Protein 1AZG (pdb70)

Solvent-accessible surface area: 5014 Å² total; per-residue (Å²): 148,126,92,99,38,39,133,27,63,47,90,106,132,200,185,79,45,25,37,2,87,66,70,26,146,34,187,65,174,86,24,14,72,8,128,132,52,45,112,0,50,18,100,68,52,95,88,40,73,19,59,47,0,99,4,90,110,88,39,102,67,4,88,0,0,15,62,14,10,27,104,142

Secondary structure (DSSP, 8-state):
--------STTT--/--EEEESS-B---SSSB--B-TT-EEEEEE--SSSEEEEEETTT--EEEEEGGGEEE-

GO terms:
  GO:0005515 protein binding (F, IPI)
  GO:0034143 regulation of toll-like receptor 4 signaling pathway (P, IDA)
  GO:0042267 natural killer cell mediated cytotoxicity (P, IDA)
  GO:0035014 phosphatidylinositol 3-kinase regulator activity (F, IDA)
  GO:0032869 cellular response to insulin stimulus (P, IDA)
  GO:0061470 T follicular helper cell differentiation (P, IDA)
  GO:0034976 response to endoplasmic reticulum stress (P, IDA)
  GO:0005737 cytoplasm (C, IDA)
  GO:0042307 positive regulation of protein import into nucleus (P, IDA)
  GO:0050821 protein stabilization (P, IDA)
  GO:0043066 negative regulation of apoptotic process (P, IMP)
  GO:0045944 positive regulation of transcription by RNA polymerase II (P, IMP)
  GO:1900103 positive regulation of endoplasmic reticulum unfolded protein response (P, IMP)
  GO:0033120 positive regulation of RNA splicing (P, IMP)
  GO:0005168 neurotrophin TRKA receptor binding (F, IPI)
  GO:0000209 protein polyubiquitination (P, IDA)
  GO:0005829 cytosol (C, TAS)
  GO:0005886 plasma membrane (C, TAS)
  GO:0043491 phosphatidylinositol 3-kinase/protein kinase B signal transduction (P, IDA)
  GO:0060396 growth hormone receptor signaling pathway (P, IDA)

Structure (mmCIF, N/CA/C/O backbone):
data_1AZG
#
_entry.id   1AZG
#
_cell.length_a   1.000
_cell.length_b   1.000
_cell.length_c   1.000
_cell.angle_alpha   90.00
_cell.angle_beta   90.00
_cell.angle_gamma   90.00
#
_symmetry.space_group_name_H-M   'P 1'
#
loop_
_entity.id
_entity.type
_entity.pdbx_description
1 polymer PRO-PRO-ARG-PRO-LEU-PRO-VAL-ALA-PRO-GLY-SER-SER-LYS-THR
2 polymer FYN
#
loop_
_atom_site.group_PDB
_atom_site.id
_atom_site.type_symbol
_atom_site.label_atom_id
_atom_site.label_alt_id
_atom_site.label_comp_id
_atom_site.label_asym_id
_atom_site.label_entity_id
_atom_site.label_seq_id
_atom_site.pdbx_PDB_ins_code
_atom_site.Cartn_x
_atom_site.Cartn_y
_atom_site.Cartn_z
_atom_site.occupancy
_atom_site.B_iso_or_equiv
_atom_site.auth_seq_id
_atom_site.auth_comp_id
_atom_site.auth_asym_id
_atom_site.auth_atom_id
_atom_site.pdbx_PDB_model_num
ATOM 1 N N . PRO A 1 1 ? 26.420 31.767 11.491 1.00 5.18 91 PRO A N 1
ATOM 2 C CA . PRO A 1 1 ? 27.777 31.140 11.422 1.00 4.49 91 PRO A CA 1
ATOM 3 C C . PRO A 1 1 ? 27.643 29.663 11.040 1.00 3.46 91 PRO A C 1
ATOM 4 O O . PRO A 1 1 ? 26.556 29.120 11.035 1.00 3.53 91 PRO A O 1
ATOM 17 N N . PRO A 1 2 ? 28.762 29.061 10.733 1.00 3.01 92 PRO A N 1
ATOM 18 C CA . PRO A 1 2 ? 28.812 27.641 10.341 1.00 2.60 92 PRO A CA 1
ATOM 19 C C . PRO A 1 2 ? 28.304 26.760 11.486 1.00 2.06 92 PRO A C 1
ATOM 20 O O . PRO A 1 2 ? 28.887 26.714 12.551 1.00 2.44 92 PRO A O 1
ATOM 31 N N . ARG A 1 3 ? 27.221 26.061 11.276 1.00 1.67 93 ARG A N 1
ATOM 32 C CA . ARG A 1 3 ? 26.679 25.187 12.353 1.00 1.34 93 ARG A CA 1
ATOM 33 C C . ARG A 1 3 ? 27.825 24.409 13.006 1.00 1.12 93 ARG A C 1
ATOM 34 O O . ARG A 1 3 ? 28.677 23.875 12.324 1.00 1.57 93 ARG A O 1
ATOM 55 N N . PRO A 1 4 ? 27.808 24.368 14.313 1.00 1.18 94 PRO A N 1
ATOM 56 C CA . PRO A 1 4 ? 28.839 23.658 15.090 1.00 1.56 94 PRO A CA 1
ATOM 57 C C . PRO A 1 4 ? 28.823 22.166 14.748 1.00 1.10 94 PRO A C 1
ATOM 58 O O . PRO A 1 4 ? 29.783 21.627 14.232 1.00 1.48 94 PRO A O 1
ATOM 69 N N . LEU A 1 5 ? 27.740 21.495 15.030 1.00 0.83 95 LEU A N 1
ATOM 70 C CA . LEU A 1 5 ? 27.664 20.040 14.720 1.00 0.47 95 LEU A CA 1
ATOM 71 C C . LEU A 1 5 ? 28.646 19.277 15.616 1.00 0.46 95 LEU A C 1
ATOM 72 O O . LEU A 1 5 ? 29.825 19.215 15.328 1.00 0.52 95 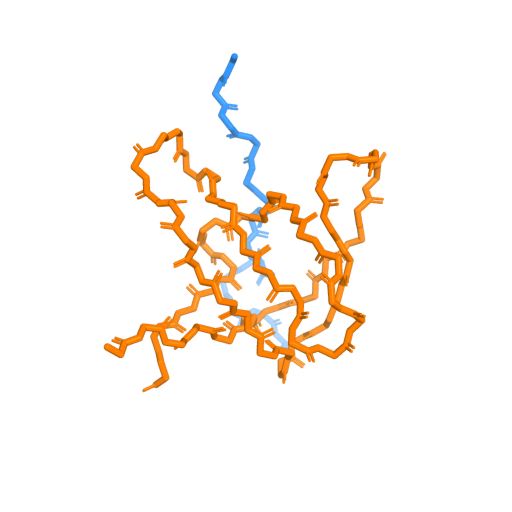LEU A O 1
ATOM 88 N N . PRO A 1 6 ? 28.126 18.719 16.679 1.00 0.46 96 PRO A N 1
ATOM 89 C CA . PRO A 1 6 ? 28.936 17.951 17.641 1.00 0.56 96 PRO A CA 1
ATOM 90 C C . PRO A 1 6 ? 29.577 16.746 16.949 1.00 0.64 96 PRO A C 1
ATOM 91 O O . PRO A 1 6 ? 28.956 15.717 16.771 1.00 1.20 96 PRO A O 1
ATOM 102 N N . VAL A 1 7 ? 30.815 16.865 16.555 1.00 1.04 97 VAL A N 1
ATOM 103 C CA . VAL A 1 7 ? 31.493 15.727 15.874 1.00 1.16 97 VAL A CA 1
ATOM 104 C C . VAL A 1 7 ? 31.188 14.428 16.622 1.00 1.16 97 VAL A C 1
ATOM 105 O O . VAL A 1 7 ? 31.428 14.312 17.807 1.00 1.86 97 VAL A O 1
ATOM 118 N N . ALA A 1 8 ? 30.663 13.449 15.938 1.00 0.98 98 ALA A N 1
ATOM 119 C CA . ALA A 1 8 ? 30.346 12.157 16.609 1.00 1.04 98 ALA A CA 1
ATOM 120 C C . ALA A 1 8 ? 31.546 11.712 17.450 1.00 1.25 98 ALA A C 1
ATOM 121 O O . ALA A 1 8 ? 32.597 12.319 17.397 1.00 1.55 98 ALA A O 1
ATOM 128 N N . PRO A 1 9 ? 31.348 10.663 18.204 1.00 1.43 99 PRO A N 1
ATOM 129 C CA . PRO A 1 9 ? 32.399 10.108 19.076 1.00 1.95 99 PRO A CA 1
ATOM 130 C C . PRO A 1 9 ? 33.605 9.662 18.244 1.00 2.19 99 PRO A C 1
ATOM 131 O O . PRO A 1 9 ? 33.745 8.502 17.909 1.00 2.53 99 PRO A O 1
ATOM 142 N N . GLY A 1 10 ? 34.479 10.573 17.913 1.00 2.57 100 GLY A N 1
ATOM 143 C CA . GLY A 1 10 ? 35.678 10.202 17.108 1.00 3.04 100 GLY A CA 1
ATOM 144 C C . GLY A 1 10 ? 35.276 9.224 16.003 1.00 3.84 100 GLY A C 1
ATOM 145 O O . GLY A 1 10 ? 34.121 9.121 15.641 1.00 4.33 100 GLY A O 1
ATOM 149 N N . SER A 1 11 ? 36.222 8.505 15.463 1.00 4.46 101 SER A N 1
ATOM 150 C CA . SER A 1 11 ? 35.897 7.533 14.382 1.00 5.57 101 SER A CA 1
ATOM 151 C C . SER A 1 11 ? 35.350 6.245 15.000 1.00 6.22 101 SER A C 1
ATOM 152 O O . SER A 1 11 ? 36.028 5.238 15.061 1.00 6.58 101 SER A O 1
ATOM 160 N N . SER A 1 12 ? 34.129 6.266 15.458 1.00 6.70 102 SER A N 1
ATOM 161 C CA . SER A 1 12 ? 33.544 5.041 16.071 1.00 7.63 102 SER A CA 1
ATOM 162 C C . SER A 1 12 ? 34.525 4.466 17.093 1.00 8.36 102 SER A C 1
ATOM 163 O O . SER A 1 12 ? 34.981 3.346 16.970 1.00 8.51 102 SER A O 1
ATOM 171 N N . LYS A 1 13 ? 34.855 5.224 18.102 1.00 9.05 103 LYS A N 1
ATOM 172 C CA . LYS A 1 13 ? 35.807 4.722 19.132 1.00 9.97 103 LYS A CA 1
ATOM 173 C C . LYS A 1 13 ? 35.025 4.191 20.335 1.00 10.64 103 LYS A C 1
ATOM 174 O O . LYS A 1 13 ? 34.157 4.856 20.865 1.00 11.03 103 LYS A O 1
ATOM 193 N N . THR A 1 14 ? 35.323 2.997 20.769 1.00 10.98 104 THR A N 1
ATOM 194 C CA . THR A 1 14 ? 34.595 2.426 21.936 1.00 11.84 104 THR A CA 1
ATOM 195 C C . THR A 1 14 ? 33.120 2.245 21.574 1.00 12.12 104 THR A C 1
ATOM 196 O O . THR A 1 14 ? 32.290 2.848 22.234 1.00 12.45 104 THR A O 1
ATOM 208 N N . VAL B 2 3 ? 6.184 9.580 5.554 1.00 1.61 84 VAL B N 1
ATOM 209 C CA . VAL B 2 3 ? 6.867 8.882 6.680 1.00 1.12 84 VAL B CA 1
ATOM 210 C C . VAL B 2 3 ? 8.312 9.373 6.783 1.00 1.03 84 VAL B C 1
ATOM 211 O O . VAL B 2 3 ? 9.088 9.250 5.855 1.00 1.23 84 VAL B O 1
ATOM 223 N N . THR B 2 4 ? 8.681 9.931 7.904 1.00 0.84 85 THR B N 1
ATOM 224 C CA . THR B 2 4 ? 10.077 10.429 8.064 1.00 0.86 85 THR B CA 1
ATOM 225 C C . THR B 2 4 ? 10.466 10.393 9.543 1.00 0.65 85 THR B C 1
ATOM 226 O O . THR B 2 4 ? 10.585 11.416 10.189 1.00 0.82 85 THR B O 1
ATOM 237 N N . LEU B 2 5 ? 10.668 9.223 10.084 1.00 0.47 86 LEU B N 1
ATOM 238 C CA . LEU B 2 5 ? 11.051 9.120 11.521 1.00 0.39 86 LEU B CA 1
ATOM 239 C C . LEU B 2 5 ? 12.565 8.919 11.629 1.00 0.35 86 LEU B C 1
ATOM 240 O O . LEU B 2 5 ? 13.121 8.004 11.056 1.00 0.49 86 LEU B O 1
ATOM 256 N N . PHE B 2 6 ? 13.237 9.769 12.357 1.00 0.28 87 PHE B N 1
ATOM 257 C CA . PHE B 2 6 ? 14.714 9.625 12.497 1.00 0.28 87 PHE B CA 1
ATOM 258 C C . PHE B 2 6 ? 15.071 9.390 13.966 1.00 0.30 87 PHE B C 1
ATOM 259 O O . PHE B 2 6 ? 14.486 9.971 14.858 1.00 0.57 87 PHE B O 1
ATOM 276 N N . VAL B 2 7 ? 16.028 8.541 14.223 1.00 0.25 88 VAL B N 1
ATOM 277 C CA . VAL B 2 7 ? 16.423 8.269 15.632 1.00 0.25 88 VAL B CA 1
ATOM 278 C C . VAL B 2 7 ? 17.773 8.928 15.919 1.00 0.24 88 VAL B C 1
ATOM 279 O O . VAL B 2 7 ? 18.576 9.133 15.030 1.00 0.26 88 VAL B O 1
ATOM 292 N N . ALA B 2 8 ? 18.031 9.261 17.154 1.00 0.25 89 ALA B N 1
ATOM 293 C CA . ALA B 2 8 ? 19.330 9.906 17.495 1.00 0.25 89 ALA B CA 1
ATOM 294 C C . ALA B 2 8 ? 20.417 8.835 17.602 1.00 0.25 89 ALA B C 1
ATOM 295 O O . ALA B 2 8 ? 20.367 7.969 18.453 1.00 0.28 89 ALA B O 1
ATOM 302 N N . LEU B 2 9 ? 21.399 8.885 16.745 1.00 0.24 90 LEU B N 1
ATOM 303 C CA . LEU B 2 9 ? 22.488 7.869 16.797 1.00 0.26 90 LEU B CA 1
ATOM 304 C C . LEU B 2 9 ? 23.401 8.162 17.990 1.00 0.26 90 LEU B C 1
ATOM 305 O O . LEU B 2 9 ? 24.252 7.369 18.342 1.00 0.31 90 LEU B O 1
ATOM 321 N N . TYR B 2 10 ? 23.231 9.295 18.615 1.00 0.26 91 TYR B N 1
ATOM 322 C CA . TYR B 2 10 ? 24.088 9.638 19.784 1.00 0.33 91 TYR B CA 1
ATOM 323 C C . TYR B 2 10 ? 23.298 10.517 20.756 1.00 0.31 91 TYR B C 1
ATOM 324 O O . TYR B 2 10 ? 22.189 10.928 20.475 1.00 0.49 91 TYR B O 1
ATOM 342 N N . ASP B 2 11 ? 23.860 10.809 21.896 1.00 0.36 92 ASP B N 1
ATOM 343 C CA . ASP B 2 11 ? 23.141 11.661 22.885 1.00 0.35 92 ASP B CA 1
ATOM 344 C C . ASP B 2 11 ? 23.524 13.127 22.668 1.00 0.35 92 ASP B C 1
ATOM 345 O O . ASP B 2 11 ? 24.422 13.440 21.912 1.00 0.49 92 ASP B O 1
ATOM 354 N N . TYR B 2 12 ? 22.848 14.030 23.326 1.00 0.35 93 TYR B N 1
ATOM 355 C CA . TYR B 2 12 ? 23.173 15.474 23.158 1.00 0.35 93 TYR B CA 1
ATOM 356 C C . TYR B 2 12 ? 22.514 16.276 24.283 1.00 0.34 93 TYR B C 1
ATOM 357 O O . TYR B 2 12 ? 21.364 16.069 24.615 1.00 0.42 93 TYR B O 1
ATOM 375 N N . GLU B 2 13 ? 23.235 17.190 24.875 1.00 0.41 94 GLU B N 1
ATOM 376 C CA . GLU B 2 13 ? 22.648 18.002 25.980 1.00 0.44 94 GLU B CA 1
ATOM 377 C C . GLU B 2 13 ? 22.335 19.408 25.466 1.00 0.47 94 GLU B C 1
ATOM 378 O O . GLU B 2 13 ? 23.222 20.202 25.223 1.00 0.57 94 GLU B O 1
ATOM 390 N N . ALA B 2 14 ? 21.080 19.724 25.301 1.00 0.52 95 ALA B N 1
ATOM 391 C CA . ALA B 2 14 ? 20.713 21.079 24.804 1.00 0.58 95 ALA B CA 1
ATOM 392 C C . ALA B 2 14 ? 21.316 22.141 25.727 1.00 0.57 95 ALA B C 1
ATOM 393 O O . ALA B 2 14 ? 20.853 22.352 26.829 1.00 0.67 95 ALA B O 1
ATOM 400 N N . ARG B 2 15 ? 22.345 22.811 25.285 1.00 0.65 96 ARG B N 1
ATOM 401 C CA . ARG B 2 15 ? 22.974 23.858 26.138 1.00 0.79 96 ARG B CA 1
ATOM 402 C C . ARG B 2 15 ? 22.252 25.190 25.924 1.00 0.77 96 ARG B C 1
ATOM 403 O O . ARG B 2 15 ? 22.701 26.230 26.364 1.00 0.93 96 ARG B O 1
ATOM 424 N N . THR B 2 16 ? 21.133 25.165 25.252 1.00 0.65 97 THR B N 1
ATOM 425 C CA . THR B 2 16 ? 20.377 26.427 25.010 1.00 0.67 97 THR B CA 1
ATOM 426 C C . THR B 2 16 ? 18.878 26.122 24.994 1.00 0.62 97 THR B C 1
ATOM 427 O O . THR B 2 16 ? 18.469 24.978 24.971 1.00 0.64 97 THR B O 1
ATOM 438 N N . GLU B 2 17 ? 18.054 27.134 25.005 1.00 0.65 98 GLU B N 1
ATOM 439 C CA . GLU B 2 17 ? 16.583 26.896 24.988 1.00 0.71 98 GLU B CA 1
ATOM 440 C C . GLU B 2 17 ? 16.132 26.600 23.555 1.00 0.64 98 GLU B C 1
ATOM 441 O O . GLU B 2 17 ? 14.963 26.398 23.292 1.00 0.82 98 GLU B O 1
ATOM 453 N N . ASP B 2 18 ? 17.050 26.574 22.628 1.00 0.55 99 ASP B N 1
ATOM 454 C CA . ASP B 2 18 ? 16.675 26.293 21.213 1.00 0.58 99 ASP B CA 1
ATOM 455 C C . ASP B 2 18 ? 16.921 24.815 20.903 1.00 0.60 99 ASP B C 1
ATOM 456 O O . ASP B 2 18 ? 16.033 24.103 20.477 1.00 1.14 99 ASP B O 1
ATOM 465 N N . ASP B 2 19 ? 18.122 24.346 21.111 1.00 0.36 100 ASP B N 1
ATOM 466 C CA . ASP B 2 19 ? 18.424 22.915 20.826 1.00 0.33 100 ASP B CA 1
ATOM 467 C C . ASP B 2 19 ? 17.609 22.022 21.765 1.00 0.29 100 ASP B C 1
ATOM 468 O O . ASP B 2 19 ? 16.806 22.495 22.545 1.00 0.38 100 ASP B O 1
ATOM 477 N N . LEU B 2 20 ? 17.808 20.733 21.695 1.00 0.27 101 LEU B N 1
ATOM 478 C CA . LEU B 2 20 ? 17.043 19.811 22.582 1.00 0.25 101 LEU B CA 1
ATOM 479 C C . LEU B 2 20 ? 18.013 18.879 23.313 1.00 0.27 101 LEU B C 1
ATOM 480 O O . LEU B 2 20 ? 19.213 18.949 23.133 1.00 0.36 101 LEU B O 1
ATOM 496 N N . SER B 2 21 ? 17.502 18.005 24.137 1.00 0.29 102 SER B N 1
ATOM 497 C CA . SER B 2 21 ? 18.391 17.067 24.878 1.00 0.34 102 SER B CA 1
ATOM 498 C C . SER B 2 21 ? 17.826 15.649 24.775 1.00 0.33 102 SER B C 1
ATOM 499 O O . SER B 2 21 ? 16.630 15.443 24.834 1.00 0.41 102 SER B O 1
ATOM 507 N N . PHE B 2 22 ? 18.674 14.669 24.619 1.00 0.30 103 PHE B N 1
ATOM 508 C CA . PHE B 2 22 ? 18.174 13.270 24.509 1.00 0.31 103 PHE B CA 1
ATOM 509 C C . PHE B 2 22 ? 19.355 12.299 24.469 1.00 0.32 103 PHE B C 1
ATOM 510 O O . PHE B 2 22 ? 20.493 12.680 24.659 1.00 0.34 103 PHE B O 1
ATOM 527 N N . HIS B 2 23 ? 19.091 11.046 24.220 1.00 0.35 104 HIS B N 1
ATOM 528 C CA . HIS B 2 23 ? 20.193 10.045 24.163 1.00 0.38 104 HIS B CA 1
ATOM 529 C C . HIS B 2 23 ? 19.954 9.098 22.987 1.00 0.35 104 HIS B C 1
ATOM 530 O O . HIS B 2 23 ? 18.858 8.999 22.471 1.00 0.38 104 HIS B O 1
ATOM 544 N N . LYS B 2 24 ? 20.968 8.399 22.556 1.00 0.36 105 LYS B N 1
ATOM 545 C CA . LYS B 2 24 ? 20.791 7.462 21.412 1.00 0.35 105 LYS B CA 1
ATOM 546 C C . LYS B 2 24 ? 19.568 6.576 21.664 1.00 0.31 105 LYS B C 1
ATOM 547 O O . LYS B 2 24 ? 19.345 6.106 22.762 1.00 0.38 105 LYS B O 1
ATOM 566 N N . GLY B 2 25 ? 18.773 6.346 20.655 1.00 0.29 106 GLY B N 1
ATOM 567 C CA . GLY B 2 25 ? 17.566 5.490 20.837 1.00 0.30 106 GLY B CA 1
ATOM 568 C C . GLY B 2 25 ? 16.324 6.374 20.976 1.00 0.29 106 GLY B C 1
ATOM 569 O O . GLY B 2 25 ? 15.212 5.891 21.042 1.00 0.33 106 GLY B O 1
ATOM 573 N N . GLU B 2 26 ? 16.504 7.666 21.022 1.00 0.29 107 GLU B N 1
ATOM 574 C CA . GLU B 2 26 ? 15.332 8.577 21.158 1.00 0.31 107 GLU B CA 1
ATOM 575 C C . GLU B 2 26 ? 14.748 8.868 19.773 1.00 0.29 107 GLU B C 1
ATOM 576 O O . GLU B 2 26 ? 15.454 9.233 18.855 1.00 0.38 107 GLU B O 1
ATOM 588 N N . LYS B 2 27 ? 13.462 8.710 19.617 1.00 0.31 108 LYS B N 1
ATOM 589 C CA . LYS B 2 27 ? 12.832 8.977 18.293 1.00 0.31 108 LYS B CA 1
ATOM 590 C C . LYS B 2 27 ? 12.711 10.487 18.081 1.00 0.28 108 LYS B C 1
ATOM 591 O O . LYS B 2 27 ? 12.654 11.253 19.022 1.00 0.38 108 LYS B O 1
ATOM 610 N N . PHE B 2 28 ? 12.671 10.922 16.851 1.00 0.24 109 PHE B N 1
ATOM 611 C CA . PHE B 2 28 ? 12.553 12.382 16.582 1.00 0.22 109 PHE B CA 1
ATOM 612 C C . PHE B 2 28 ? 11.771 12.600 15.285 1.00 0.24 109 PHE B C 1
ATOM 613 O O . PHE B 2 28 ? 11.888 11.841 14.343 1.00 0.34 109 PHE B O 1
ATOM 630 N N . GLN B 2 29 ? 10.973 13.631 15.229 1.00 0.24 110 GLN B N 1
ATOM 631 C CA . GLN B 2 29 ? 10.184 13.897 13.993 1.00 0.28 110 GLN B CA 1
ATOM 632 C C . GLN B 2 29 ? 10.793 15.086 13.246 1.00 0.25 110 GLN B C 1
ATOM 633 O O . GLN B 2 29 ? 10.527 16.230 13.558 1.00 0.27 110 GLN B O 1
ATOM 647 N N . ILE B 2 30 ? 11.609 14.826 12.261 1.00 0.30 111 ILE B N 1
ATOM 648 C CA . ILE B 2 30 ? 12.234 15.942 11.497 1.00 0.31 111 ILE B CA 1
ATOM 649 C C . ILE B 2 30 ? 11.162 16.668 10.683 1.00 0.32 111 ILE B C 1
ATOM 650 O O . ILE B 2 30 ? 10.628 16.139 9.728 1.00 0.42 111 ILE B O 1
ATOM 666 N N . LEU B 2 31 ? 10.844 17.879 11.052 1.00 0.32 112 LEU B N 1
ATOM 667 C CA . LEU B 2 31 ? 9.809 18.640 10.297 1.00 0.36 112 LEU B CA 1
ATOM 668 C C . LEU B 2 31 ? 10.487 19.465 9.204 1.00 0.40 112 LEU B C 1
ATOM 669 O O . LEU B 2 31 ? 10.026 19.529 8.082 1.00 0.54 112 LEU B O 1
ATOM 685 N N . ASN B 2 32 ? 11.581 20.096 9.525 1.00 0.38 113 ASN B N 1
ATOM 686 C CA . ASN B 2 32 ? 12.295 20.917 8.508 1.00 0.48 113 ASN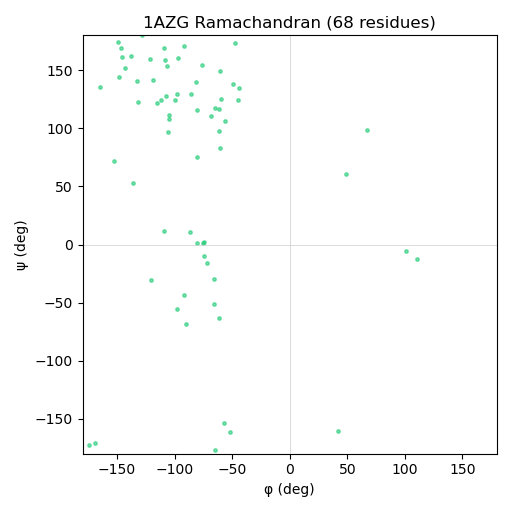 B CA 1
ATOM 687 C C . ASN B 2 32 ? 13.787 20.575 8.534 1.00 0.48 113 ASN B C 1
ATOM 688 O O . ASN B 2 32 ? 14.443 20.693 9.550 1.00 0.58 113 ASN B O 1
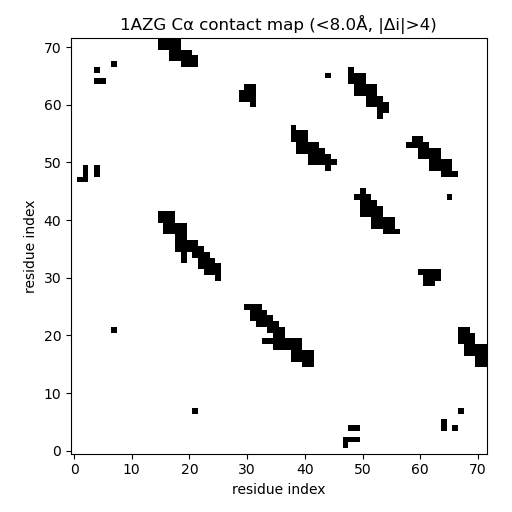ATOM 699 N N . SER B 2 33 ? 14.328 20.151 7.424 1.00 0.54 114 SER B N 1
ATOM 700 C CA . SER B 2 33 ? 15.776 19.800 7.389 1.00 0.59 114 SER B CA 1
ATOM 701 C C . SER B 2 33 ? 16.413 20.380 6.123 1.00 0.77 114 SER B C 1
ATOM 702 O O . SER B 2 33 ? 17.051 19.680 5.362 1.00 1.26 114 SER B O 1
ATOM 710 N N . SER B 2 34 ? 16.246 21.653 5.892 1.00 0.78 115 SER B N 1
ATOM 711 C CA . SER B 2 34 ? 16.843 22.275 4.676 1.00 0.96 115 SER B CA 1
ATOM 712 C C . SER B 2 34 ? 17.798 23.395 5.095 1.00 1.17 115 SER B C 1
ATOM 713 O O . SER B 2 34 ? 18.770 23.679 4.425 1.00 1.74 115 SER B O 1
ATOM 721 N N . GLU B 2 35 ? 17.525 24.031 6.200 1.00 1.15 116 GLU B N 1
ATOM 722 C CA . GLU B 2 35 ? 18.411 25.132 6.670 1.00 1.56 116 GLU B CA 1
ATOM 723 C C . GLU B 2 35 ? 19.838 24.606 6.834 1.00 1.47 116 GLU B C 1
ATOM 724 O O . GLU B 2 35 ? 20.244 23.667 6.180 1.00 2.14 116 GLU B O 1
ATOM 736 N N . GLY B 2 36 ? 20.602 25.212 7.698 1.00 1.31 117 GLY B N 1
ATOM 737 C CA . GLY B 2 36 ? 22.008 24.759 7.907 1.00 1.62 117 GLY B CA 1
ATOM 738 C C . GLY B 2 36 ? 22.036 23.254 8.189 1.00 1.27 117 GLY B C 1
ATOM 739 O O . GLY B 2 36 ? 21.098 22.537 7.904 1.00 1.75 117 GLY B O 1
ATOM 743 N N . ASP B 2 37 ? 23.113 22.770 8.747 1.00 0.82 118 ASP B N 1
ATOM 744 C CA . ASP B 2 37 ? 23.212 21.312 9.045 1.00 0.64 118 ASP B CA 1
ATOM 745 C C . ASP B 2 37 ? 22.339 20.964 10.254 1.00 0.52 118 ASP B C 1
ATOM 746 O O . ASP B 2 37 ? 22.303 19.833 10.696 1.00 0.75 118 ASP B O 1
ATOM 755 N N . TRP B 2 38 ? 21.639 21.922 10.796 1.00 0.41 119 TRP B N 1
ATOM 756 C CA . TRP B 2 38 ? 20.778 21.633 11.977 1.00 0.31 119 TRP B CA 1
ATOM 757 C C . TRP B 2 38 ? 19.307 21.654 11.560 1.00 0.31 119 TRP B C 1
ATOM 758 O O . TRP B 2 38 ? 18.833 22.603 10.967 1.00 0.38 119 TRP B O 1
ATOM 779 N N . TRP B 2 39 ? 18.579 20.614 11.867 1.00 0.28 120 TRP B N 1
ATOM 780 C CA . TRP B 2 39 ? 17.138 20.576 11.490 1.00 0.31 120 TRP B CA 1
ATOM 781 C C . TRP B 2 39 ? 16.280 20.705 12.750 1.00 0.27 120 TRP B C 1
ATOM 782 O O . TRP B 2 39 ? 16.770 20.618 13.858 1.00 0.31 120 TRP B O 1
ATOM 803 N N . GLU B 2 40 ? 15.002 20.907 12.589 1.00 0.30 121 GLU B N 1
ATOM 804 C CA . GLU B 2 40 ? 14.112 21.036 13.777 1.00 0.28 121 GLU B CA 1
ATOM 805 C C . GLU B 2 40 ? 13.310 19.744 13.948 1.00 0.24 121 GLU B C 1
ATOM 806 O O . GLU B 2 40 ? 12.450 19.426 13.152 1.00 0.30 121 GLU B O 1
ATOM 818 N N . ALA B 2 41 ? 13.587 18.994 14.980 1.00 0.23 122 ALA B N 1
ATOM 819 C CA . ALA B 2 41 ? 12.842 17.723 15.196 1.00 0.27 122 ALA B CA 1
ATOM 820 C C . ALA B 2 41 ? 11.897 17.879 16.389 1.00 0.26 122 ALA B C 1
ATOM 821 O O . ALA B 2 41 ? 12.083 18.731 17.235 1.00 0.33 122 ALA B O 1
ATOM 828 N N . ARG B 2 42 ? 10.885 17.059 16.464 1.00 0.26 123 ARG B N 1
ATOM 829 C CA . ARG B 2 42 ? 9.928 17.155 17.602 1.00 0.30 123 ARG B CA 1
ATOM 830 C C . ARG B 2 42 ? 10.065 15.914 18.485 1.00 0.27 123 ARG B C 1
ATOM 831 O O . ARG B 2 42 ? 9.937 14.796 18.026 1.00 0.35 123 ARG B O 1
ATOM 852 N N . SER B 2 43 ? 10.327 16.099 19.751 1.00 0.37 124 SER B N 1
ATOM 853 C CA . SER B 2 43 ? 10.474 14.928 20.661 1.00 0.39 124 SER B CA 1
ATOM 854 C C . SER B 2 43 ? 9.136 14.193 20.767 1.00 0.40 124 SER B C 1
ATOM 855 O O . SER B 2 43 ? 8.155 14.734 21.237 1.00 0.45 124 SER B O 1
ATOM 863 N N . LEU B 2 44 ? 9.088 12.963 20.335 1.00 0.43 125 LEU B N 1
ATOM 864 C CA . LEU B 2 44 ? 7.813 12.196 20.412 1.00 0.49 125 LEU B CA 1
ATOM 865 C C . LEU B 2 44 ? 7.516 11.843 21.871 1.00 0.54 125 LEU B C 1
ATOM 866 O O . LEU B 2 44 ? 6.410 11.479 22.218 1.00 0.66 125 LEU B O 1
ATOM 882 N N . THR B 2 45 ? 8.494 11.948 22.728 1.00 0.52 126 THR B N 1
ATOM 883 C CA . THR B 2 45 ? 8.266 11.619 24.163 1.00 0.61 126 THR B CA 1
ATOM 884 C C . THR B 2 45 ? 7.815 12.877 24.909 1.00 0.63 126 THR B C 1
ATOM 885 O O . THR B 2 45 ? 6.6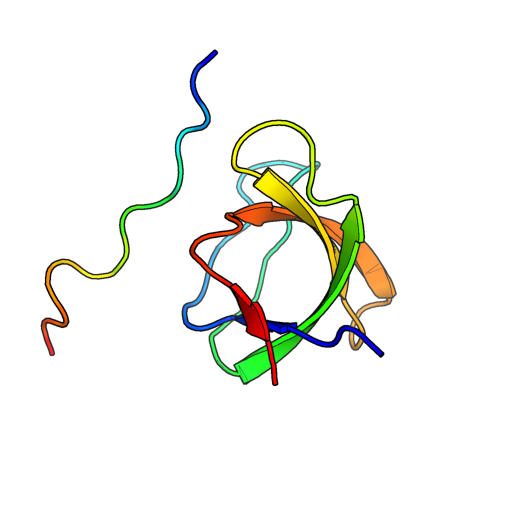87 12.978 25.351 1.00 0.70 126 THR B O 1
ATOM 896 N N . THR B 2 46 ? 8.687 13.837 25.051 1.00 0.67 127 THR B N 1
ATOM 897 C CA . THR B 2 46 ? 8.310 15.087 25.767 1.00 0.78 127 THR B CA 1
ATOM 898 C C . THR B 2 46 ? 7.233 15.825 24.968 1.00 0.72 127 THR B C 1
ATOM 899 O O . THR B 2 46 ? 6.201 16.193 25.492 1.00 0.95 127 THR B O 1
ATOM 910 N N . GLY B 2 47 ? 7.466 16.043 23.703 1.00 0.56 128 GLY B N 1
ATOM 911 C CA . GLY B 2 47 ? 6.455 16.756 22.871 1.00 0.59 128 GLY B CA 1
ATOM 912 C C . GLY B 2 47 ? 6.982 18.142 22.497 1.00 0.60 128 GLY B C 1
ATOM 913 O O . GLY B 2 47 ? 6.439 18.812 21.642 1.00 0.72 128 GLY B O 1
ATOM 917 N N . GLU B 2 48 ? 8.036 18.578 23.130 1.00 0.62 129 GLU B N 1
ATOM 918 C CA . GLU B 2 48 ? 8.595 19.921 22.807 1.00 0.68 129 GLU B CA 1
ATOM 919 C C . GLU B 2 48 ? 9.465 19.819 21.553 1.00 0.54 129 GLU B C 1
ATOM 920 O O . GLU B 2 48 ? 10.197 18.867 21.370 1.00 0.62 129 GLU B O 1
ATOM 932 N N . THR B 2 49 ? 9.390 20.791 20.685 1.00 0.53 130 THR B N 1
ATOM 933 C CA . THR B 2 49 ? 10.213 20.744 19.443 1.00 0.46 130 THR B CA 1
ATOM 934 C C . THR B 2 49 ? 11.488 21.568 19.641 1.00 0.39 130 THR B C 1
ATOM 935 O O . THR B 2 49 ? 11.568 22.406 20.516 1.00 0.49 130 THR B O 1
ATOM 946 N N . GLY B 2 50 ? 12.486 21.333 18.832 1.00 0.32 131 GLY B N 1
ATOM 947 C CA . GLY B 2 50 ? 13.757 22.100 18.972 1.00 0.34 131 GLY B CA 1
ATOM 948 C C . GLY B 2 50 ? 14.647 21.840 17.754 1.00 0.30 131 GLY B C 1
ATOM 949 O O . GLY B 2 50 ? 14.225 21.245 16.782 1.00 0.30 131 GLY B O 1
ATOM 953 N N . TYR B 2 51 ? 15.875 22.281 17.796 1.00 0.33 132 TYR B N 1
ATOM 954 C CA . TYR B 2 51 ? 16.786 22.059 16.637 1.00 0.33 132 TYR B CA 1
ATOM 955 C C . TYR B 2 51 ? 17.939 21.145 17.058 1.00 0.32 132 TYR B C 1
ATOM 956 O O . TYR B 2 51 ? 18.681 21.444 17.972 1.00 0.43 132 TYR B O 1
ATOM 974 N N . ILE B 2 52 ? 18.096 20.032 16.394 1.00 0.28 133 ILE B N 1
ATOM 975 C CA . ILE B 2 52 ? 19.201 19.099 16.752 1.00 0.27 133 ILE B CA 1
ATOM 976 C C . ILE B 2 52 ? 20.107 18.896 15.534 1.00 0.27 133 ILE B C 1
ATOM 977 O O . ILE B 2 52 ? 19.701 19.135 14.414 1.00 0.27 133 ILE B O 1
ATOM 993 N N . PRO B 2 53 ? 21.311 18.460 15.795 1.00 0.30 134 PRO B N 1
ATOM 994 C CA . PRO B 2 53 ? 22.303 18.213 14.734 1.00 0.32 134 PRO B CA 1
ATOM 995 C C . PRO B 2 53 ? 21.777 17.161 13.755 1.00 0.29 134 PRO B C 1
ATOM 996 O O . PRO B 2 53 ? 21.395 16.075 14.143 1.00 0.27 134 PRO B O 1
ATOM 1007 N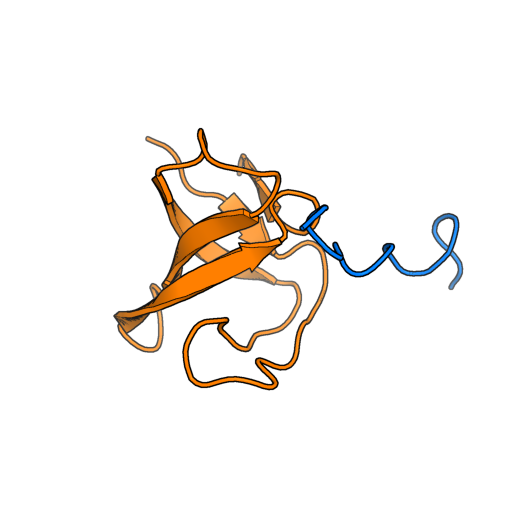 N . SER B 2 54 ? 21.748 17.476 12.490 1.00 0.32 135 SER B N 1
ATOM 1008 C CA . SER B 2 54 ? 21.243 16.499 11.489 1.00 0.31 135 SER B C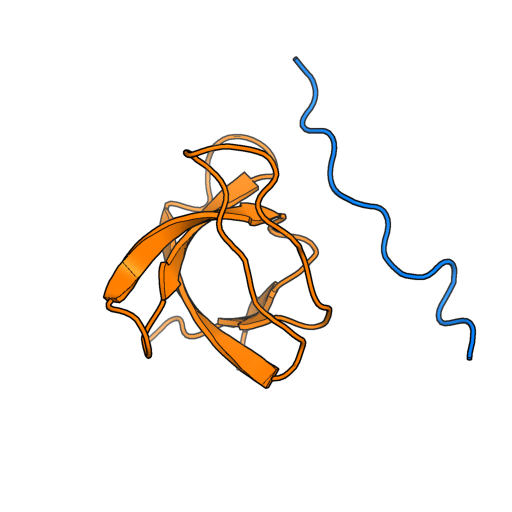A 1
ATOM 1009 C C . SER B 2 54 ? 22.189 15.298 11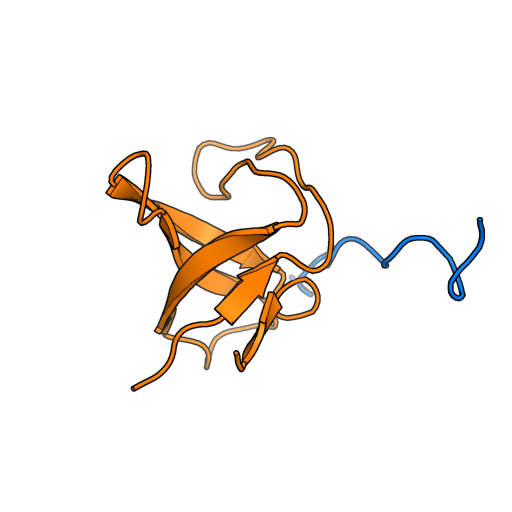.422 1.00 0.32 135 SER B C 1
ATOM 1010 O O . SER B 2 54 ? 21.781 14.189 11.139 1.00 0.31 135 SER B O 1
ATOM 1018 N N . ASN B 2 55 ? 23.452 15.508 11.682 1.00 0.35 136 ASN B N 1
ATOM 1019 C CA . ASN B 2 55 ? 24.420 14.376 11.632 1.00 0.39 136 ASN B CA 1
ATOM 1020 C C . ASN B 2 55 ? 24.241 13.495 12.874 1.00 0.36 136 ASN B C 1
ATOM 1021 O O . ASN B 2 55 ? 24.943 12.522 13.062 1.00 0.45 136 ASN B O 1
ATOM 1032 N N . TYR B 2 56 ? 23.307 13.830 13.722 1.00 0.32 137 TYR B N 1
ATOM 1033 C CA . TYR B 2 56 ? 23.086 13.014 14.948 1.00 0.32 137 TYR B CA 1
ATOM 1034 C C . TYR B 2 56 ? 21.768 12.247 14.823 1.00 0.29 137 TYR B C 1
ATOM 1035 O O . TYR B 2 56 ? 21.278 11.679 15.779 1.00 0.30 137 TYR B O 1
ATOM 1053 N N . VAL B 2 57 ? 21.188 12.224 13.654 1.00 0.29 138 VAL B N 1
ATOM 1054 C CA . VAL B 2 57 ? 19.903 11.491 13.476 1.00 0.28 138 VAL B CA 1
ATOM 1055 C C . VAL B 2 57 ? 19.880 10.820 12.102 1.00 0.31 138 VAL B C 1
ATOM 1056 O O . VAL B 2 57 ? 20.496 11.283 11.163 1.00 0.36 138 VAL B O 1
ATOM 1069 N N . ALA B 2 58 ? 19.171 9.732 11.976 1.00 0.30 139 ALA B N 1
ATOM 1070 C CA . ALA B 2 58 ? 19.106 9.031 10.663 1.00 0.37 139 ALA B CA 1
ATOM 1071 C C . ALA B 2 58 ? 17.717 8.413 10.486 1.00 0.35 139 ALA B C 1
ATOM 1072 O O . ALA B 2 58 ? 16.995 8.227 11.445 1.00 0.30 139 ALA B O 1
ATOM 1079 N N . PRO B 2 59 ? 17.390 8.113 9.258 1.00 0.43 140 PRO B N 1
ATOM 1080 C CA . PRO B 2 59 ? 16.090 7.511 8.913 1.00 0.48 140 PRO B CA 1
ATOM 1081 C C . PRO B 2 59 ? 15.927 6.165 9.622 1.00 0.49 140 PRO B C 1
ATOM 1082 O O . PRO B 2 59 ? 16.887 5.463 9.873 1.00 0.59 140 PRO B O 1
ATOM 1093 N N . VAL B 2 60 ? 14.718 5.799 9.948 1.00 0.52 141 VAL B N 1
ATOM 1094 C CA . VAL B 2 60 ? 14.494 4.499 10.641 1.00 0.60 141 VAL B CA 1
ATOM 1095 C C . VAL B 2 60 ? 15.222 3.386 9.884 1.00 0.84 141 VAL B C 1
ATOM 1096 O O . VAL B 2 60 ? 14.659 2.882 8.926 1.00 1.41 141 VAL B O 1
#

Organism: Homo sapiens (NCBI:txid9606)

Radius of gyration: 11.52 Å; Cα contacts (8 Å, |Δi|>4): 133; chains: 2; bounding box: 29×29×22 Å

Nearest PDB structures (foldseek):
  1azg-assembly1_A  TM=1.077E+00  e=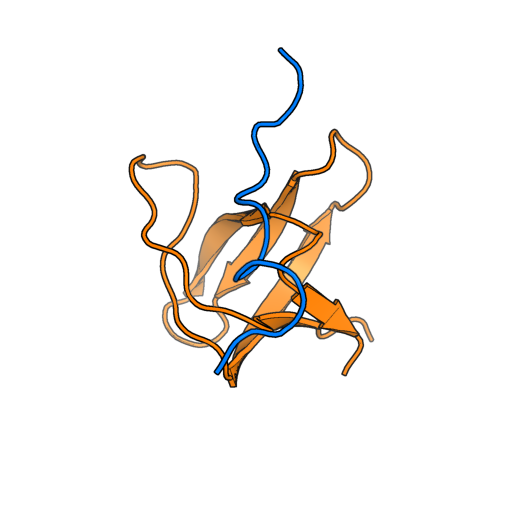3.838E+00  unclassified
  1azg-assembly1_B  TM=1.018E+00  e=2.397E-11  Homo sapiens
  7a32-assembly1_A  TM=9.108E-01  e=1.116E-08  Gallus gallus
  7pw0-assembly1_A  TM=9.269E-01  e=6.024E-08  Gallus gallus
  4rtx-assembly4_D  TM=9.284E-01  e=6.398E-08  Gallus gallus

Foldseek 3Di:
DPDPPDPPPPPPDD/DFKKFFCAFDPPPDPAAHGDGGPFIWAFPACDPDQWTWTAGPVVGHIHIGGVVRIDGD

InterPro domains:
  IPR000198 Rho GTPase-activating protein domain [PF00620] (129-274)
  IPR000198 Rho GTPase-activating protein domain [PS50238] (113-301)
  IPR000198 Rho GTPase-activating protein domain [SM00324] (126-298)
  IPR000980 SH2 domain [PF00017] (333-408)
  IPR000980 SH2 domain [PF00017] (624-698)
  IPR000980 SH2 domain [PS50001] (333-428)
  IPR000980 SH2 domain [PS50001] (624-718)
  IPR000980 SH2 domain [SM00252] (331-414)
  IPR000980 SH2 domain [SM00252] (622-704)
  IPR001452 SH3 domain [PS50002] (3-79)
  IPR001452 SH3 domain [SM00326] (6-78)
  IPR008936 Rho GTPase activation protein [G3DSA:1.10.555.10] (104-319)
  IPR008936 Rho GTPase activation protein [SSF48350] (117-295)
  IPR032498 PI3K regulatory subunit p85-related , inter-SH2 domain [PF16454] (431-599)
  IPR035020 PI3K p85 subunit, C-terminal SH2 domain [cd09930] (617-720)
  IPR035022 PI3K p85 subunit, N-terminal SH2 domain [cd09942] (325-435)
  IPR035591 Phosphatidylinositol 3-kinase regulatory subunit alpha, SH3 domain [cd11910] (5-79)
  IPR036028 SH3-like domain superfamily [SSF50044] (4-83)
  IPR036860 SH2 domain superfamily [G3DSA:3.30.505.10] (321-431)
  IPR036860 SH2 domain superfamily [G3DSA:3.30.505.10] (613-724)

Sequence (72 aa):
PPRPLPVAPGSSKTVTLFVALYDYEARTEDDLSFHKGEKFQILNSSEGDWWEARSLTTGETGYIPSNYVAPV

CATH classification: 2.30.30.40

B-factor: mean 1.64, std 2.27, range [0.2, 13.0]